Protein AF-A0A6B3CRJ9-F1 (afdb_monomer_lite)

Structure (mmCIF, N/CA/C/O backbone):
data_AF-A0A6B3CRJ9-F1
#
_entry.id   AF-A0A6B3CRJ9-F1
#
loop_
_atom_site.group_PDB
_atom_site.id
_atom_site.type_symbol
_atom_site.label_atom_id
_atom_site.label_alt_id
_atom_site.label_comp_id
_atom_site.label_asym_id
_atom_site.label_entity_id
_atom_site.label_seq_id
_atom_site.pdbx_PDB_ins_code
_atom_site.Cartn_x
_atom_site.Cartn_y
_atom_site.Cartn_z
_atom_site.occupancy
_atom_site.B_iso_or_equiv
_atom_site.auth_seq_id
_atom_site.auth_comp_id
_atom_site.auth_asym_id
_atom_site.auth_atom_id
_atom_site.pdbx_PDB_model_num
ATOM 1 N N . GLY A 1 1 ? -28.520 -17.317 3.752 1.00 29.77 1 GLY A N 1
ATOM 2 C CA . GLY A 1 1 ? -27.641 -18.299 4.409 1.00 29.77 1 GLY A CA 1
ATOM 3 C C . GLY A 1 1 ? -26.343 -17.599 4.709 1.00 29.77 1 GLY A C 1
ATOM 4 O O . GLY A 1 1 ? -25.777 -17.028 3.789 1.00 29.77 1 GLY A O 1
ATOM 5 N N . ALA A 1 2 ? -25.969 -17.524 5.982 1.00 36.78 2 ALA A N 1
ATOM 6 C CA . ALA A 1 2 ? -24.788 -16.802 6.435 1.00 36.78 2 ALA A CA 1
ATOM 7 C C . ALA A 1 2 ? -23.525 -17.544 5.979 1.00 36.78 2 ALA A C 1
ATOM 9 O O . ALA A 1 2 ? -23.321 -18.695 6.355 1.00 36.78 2 ALA A O 1
ATOM 10 N N . GLY A 1 3 ? -22.727 -16.898 5.128 1.00 34.56 3 GLY A N 1
ATOM 11 C CA . GLY A 1 3 ? -21.377 -17.339 4.804 1.00 34.56 3 GLY A CA 1
ATOM 12 C C . GLY A 1 3 ? -20.456 -16.947 5.950 1.00 34.56 3 GLY A C 1
ATOM 13 O O . GLY A 1 3 ? -20.316 -15.767 6.265 1.00 34.56 3 GLY A O 1
ATOM 14 N N . GLU A 1 4 ? -19.900 -17.956 6.597 1.00 37.72 4 GLU A N 1
ATOM 15 C CA . GLU A 1 4 ? -18.949 -17.881 7.696 1.00 37.72 4 GLU A CA 1
ATOM 16 C C . GLU A 1 4 ? -17.689 -17.134 7.227 1.00 37.72 4 GLU A C 1
ATOM 18 O O . GLU A 1 4 ? -16.918 -17.629 6.406 1.00 37.72 4 GLU A O 1
ATOM 23 N N . ALA A 1 5 ? -17.515 -15.891 7.683 1.00 42.66 5 ALA A N 1
ATOM 24 C CA . ALA A 1 5 ? -16.294 -15.135 7.444 1.00 42.66 5 ALA A CA 1
ATOM 25 C C . ALA A 1 5 ? -15.204 -15.705 8.359 1.00 42.66 5 ALA A C 1
ATOM 27 O O . ALA A 1 5 ? -15.246 -15.518 9.573 1.00 42.66 5 ALA A O 1
ATOM 28 N N . THR A 1 6 ? -14.260 -16.431 7.766 1.00 39.19 6 THR A N 1
ATOM 29 C CA . THR A 1 6 ? -13.134 -17.096 8.424 1.00 39.19 6 THR A CA 1
ATOM 30 C C . THR A 1 6 ? -12.428 -16.163 9.421 1.00 39.19 6 THR A C 1
ATOM 32 O O . THR A 1 6 ? -11.889 -15.127 9.036 1.00 39.19 6 THR A O 1
ATOM 35 N N . GLU A 1 7 ? -12.395 -16.537 10.706 1.00 49.50 7 GLU A N 1
ATOM 36 C CA . GLU A 1 7 ? -11.794 -15.762 11.814 1.00 49.50 7 GLU A CA 1
ATOM 37 C C . GLU A 1 7 ? -10.269 -15.544 11.709 1.00 49.50 7 GLU A C 1
ATOM 39 O O . GLU A 1 7 ? -9.696 -14.785 12.490 1.00 49.50 7 GLU A O 1
ATOM 44 N N . ALA A 1 8 ? -9.603 -16.150 10.724 1.00 49.47 8 ALA A N 1
ATOM 45 C CA . ALA A 1 8 ? -8.146 -16.238 10.599 1.00 49.47 8 ALA A CA 1
ATOM 46 C C . ALA A 1 8 ? -7.390 -14.902 10.381 1.00 49.47 8 ALA A C 1
ATOM 48 O O . ALA A 1 8 ? -6.169 -14.916 10.261 1.00 49.47 8 ALA A O 1
ATOM 49 N N . GLY A 1 9 ? -8.075 -13.752 10.341 1.00 53.22 9 GLY A N 1
ATOM 50 C CA . GLY A 1 9 ? -7.469 -12.439 10.069 1.00 53.22 9 GLY A CA 1
ATOM 51 C C . GLY A 1 9 ? -7.681 -11.353 11.131 1.00 53.22 9 GLY A C 1
ATOM 52 O O . GLY A 1 9 ? -7.169 -10.244 10.966 1.00 53.22 9 GLY A O 1
ATOM 53 N N . LYS A 1 10 ? -8.431 -11.611 12.213 1.00 54.28 10 LYS A N 1
ATOM 54 C CA . LYS A 1 10 ? -8.658 -10.597 13.259 1.00 54.28 10 LYS A CA 1
ATOM 55 C C . LYS A 1 10 ? -7.515 -10.604 14.270 1.00 54.28 10 LYS A C 1
ATOM 57 O O . LYS A 1 10 ? -7.436 -11.482 15.122 1.00 54.28 10 LYS A O 1
ATOM 62 N N . SER A 1 11 ? -6.646 -9.596 14.200 1.00 67.69 11 SER A N 1
ATOM 63 C CA . SER A 1 11 ? -5.667 -9.353 15.261 1.00 67.69 11 SER A CA 1
ATOM 64 C C . SER A 1 11 ? -6.333 -8.663 16.461 1.00 67.69 11 SER A C 1
ATOM 66 O O . SER A 1 11 ? -7.340 -7.961 16.322 1.00 67.69 11 SER A O 1
ATOM 68 N N . ILE A 1 12 ? -5.793 -8.878 17.663 1.00 78.31 12 ILE A N 1
ATOM 69 C CA . ILE A 1 12 ? -6.296 -8.220 18.874 1.00 78.31 12 ILE A CA 1
ATOM 70 C C . ILE A 1 12 ? -6.104 -6.705 18.719 1.00 78.31 12 ILE A C 1
ATOM 72 O O . ILE A 1 12 ? -5.002 -6.217 18.483 1.00 78.31 12 ILE A O 1
ATOM 76 N N . GLY A 1 13 ? -7.195 -5.956 18.868 1.00 90.56 13 GLY A N 1
ATOM 77 C CA . GLY A 1 13 ? -7.200 -4.494 18.846 1.00 90.56 13 GLY A CA 1
ATOM 78 C C . GLY A 1 13 ? -7.417 -3.869 17.468 1.00 90.56 13 GLY A C 1
ATOM 79 O O . GLY A 1 13 ? -8.068 -2.834 17.399 1.00 90.56 13 GLY A O 1
ATOM 80 N N . TRP A 1 14 ? -6.961 -4.468 16.366 1.00 95.56 14 TRP A N 1
ATOM 81 C CA . TRP A 1 14 ? -7.240 -3.953 15.016 1.00 95.56 14 TRP A CA 1
ATOM 82 C C . TRP A 1 14 ? -7.060 -5.011 13.925 1.00 95.56 14 TRP A C 1
ATOM 84 O O . TRP A 1 14 ? -6.46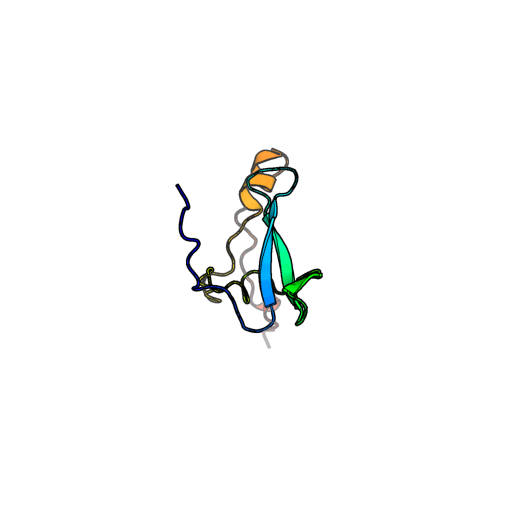6 -6.055 14.156 1.00 95.56 14 TRP A O 1
ATOM 94 N N . HIS A 1 15 ? -7.521 -4.747 12.708 1.00 96.12 15 HIS A N 1
ATOM 95 C CA . HIS A 1 15 ? -7.165 -5.563 11.543 1.00 96.12 15 HIS A CA 1
ATOM 96 C C . HIS A 1 15 ? -7.033 -4.718 10.272 1.00 96.12 15 HIS A C 1
ATOM 98 O O . HIS A 1 15 ? -7.521 -3.581 10.209 1.00 96.12 15 HIS A O 1
ATOM 104 N N . LYS A 1 16 ? -6.327 -5.264 9.274 1.00 97.06 16 LYS A N 1
ATOM 105 C CA . LYS A 1 16 ? -6.314 -4.711 7.919 1.00 97.06 16 LYS A CA 1
ATOM 106 C C . LYS A 1 16 ? -7.713 -4.866 7.333 1.00 97.06 16 LYS A C 1
ATOM 108 O O . LYS A 1 16 ? -8.247 -5.969 7.287 1.00 97.06 16 LYS A O 1
ATOM 113 N N . ALA A 1 17 ? -8.282 -3.769 6.864 1.00 96.56 17 ALA A N 1
ATOM 114 C CA . ALA A 1 17 ? -9.544 -3.754 6.148 1.00 96.56 17 ALA A CA 1
ATOM 115 C C . ALA A 1 17 ? -9.384 -2.982 4.836 1.00 96.56 17 ALA A C 1
ATOM 117 O O . ALA A 1 17 ? -8.362 -2.340 4.580 1.00 96.56 17 ALA A O 1
ATOM 118 N N . TYR A 1 18 ? -10.394 -3.079 3.978 1.00 97.06 18 TYR A N 1
ATOM 119 C CA . TYR A 1 18 ? -10.387 -2.442 2.671 1.00 97.06 18 TYR A CA 1
ATOM 120 C C . TYR A 1 18 ? -11.744 -1.822 2.385 1.00 97.06 18 TYR A C 1
ATOM 122 O O . TYR A 1 18 ? -12.776 -2.429 2.659 1.00 97.06 18 TYR A O 1
ATOM 130 N N . ILE A 1 19 ? -11.722 -0.624 1.815 1.00 97.19 19 ILE A N 1
ATOM 131 C CA . ILE A 1 19 ? -12.905 0.057 1.297 1.00 97.19 19 ILE A CA 1
ATOM 132 C C . ILE A 1 19 ? -12.893 -0.115 -0.219 1.00 97.19 19 ILE A C 1
ATOM 134 O O . ILE A 1 19 ? -11.873 0.146 -0.863 1.00 97.19 19 ILE A O 1
ATOM 138 N N . GLU A 1 20 ? -14.004 -0.568 -0.790 1.00 97.25 20 GLU A N 1
ATOM 139 C CA . GLU A 1 20 ? -14.173 -0.578 -2.242 1.00 97.25 20 GLU A CA 1
ATOM 140 C C . GLU A 1 20 ? -14.266 0.866 -2.749 1.00 97.25 20 GLU A C 1
ATOM 142 O O . GLU A 1 20 ? -15.022 1.682 -2.219 1.00 97.25 20 GLU A O 1
ATOM 147 N N . GLY A 1 21 ? -13.433 1.204 -3.731 1.00 95.25 21 GLY A N 1
ATOM 148 C CA . GLY A 1 21 ? -13.423 2.521 -4.350 1.00 95.25 21 GLY A CA 1
ATOM 149 C C . GLY A 1 21 ? -14.488 2.659 -5.437 1.00 95.25 21 GLY A C 1
ATOM 150 O O . GLY A 1 21 ? -15.487 1.953 -5.473 1.00 95.25 21 GLY A O 1
ATOM 151 N N . SER A 1 22 ? -14.255 3.561 -6.387 1.00 95.88 22 SER A N 1
ATOM 152 C CA . SER A 1 22 ? -15.156 3.775 -7.530 1.00 95.88 22 SER A CA 1
ATOM 153 C C . SER A 1 22 ? -15.191 2.619 -8.540 1.00 95.88 22 SER A C 1
ATOM 155 O O . SER A 1 22 ? -15.911 2.699 -9.535 1.00 95.88 22 SER A O 1
ATOM 157 N N . ARG A 1 23 ? -14.391 1.570 -8.327 1.00 93.38 23 ARG A N 1
ATOM 158 C CA . ARG A 1 23 ? -14.286 0.399 -9.195 1.00 93.38 23 ARG A CA 1
ATOM 159 C C . ARG A 1 23 ? -14.166 -0.871 -8.344 1.00 93.38 23 ARG A C 1
ATOM 161 O O . ARG A 1 23 ? -13.498 -0.809 -7.311 1.00 93.38 23 ARG A O 1
ATOM 168 N N . PRO A 1 24 ? -14.680 -2.025 -8.811 1.00 92.50 24 PRO A N 1
ATOM 169 C CA . PRO A 1 24 ? -14.622 -3.277 -8.049 1.00 92.50 24 PRO A CA 1
ATOM 170 C C . PRO A 1 24 ? -13.198 -3.783 -7.770 1.00 92.50 24 PRO A C 1
ATOM 172 O O . PRO A 1 24 ? -12.950 -4.469 -6.783 1.00 92.50 24 PRO A O 1
ATOM 175 N N . ASP A 1 25 ? -12.243 -3.454 -8.643 1.00 93.62 25 ASP A N 1
ATOM 176 C CA . ASP A 1 25 ? -10.832 -3.827 -8.512 1.00 93.62 25 ASP A CA 1
ATOM 177 C C . ASP A 1 25 ? -10.030 -2.871 -7.609 1.00 93.62 25 ASP A C 1
ATOM 179 O O . ASP A 1 25 ? -8.899 -3.175 -7.225 1.00 93.62 25 ASP A O 1
ATOM 183 N N . LEU A 1 26 ? -10.604 -1.725 -7.226 1.00 95.94 26 LEU A N 1
ATOM 184 C CA . LEU A 1 26 ? -9.963 -0.720 -6.383 1.00 95.94 26 LEU A CA 1
ATOM 185 C C . LEU A 1 26 ? -10.282 -0.975 -4.906 1.00 95.94 26 LEU A C 1
ATOM 187 O O . LEU A 1 26 ? -11.299 -0.529 -4.384 1.00 95.94 26 LEU A O 1
ATOM 191 N N . ARG A 1 27 ? -9.366 -1.647 -4.207 1.00 96.50 27 ARG A N 1
ATOM 192 C CA . ARG A 1 27 ? -9.451 -1.879 -2.758 1.00 96.50 27 ARG A CA 1
ATOM 193 C C . ARG A 1 27 ? -8.527 -0.929 -1.994 1.00 96.50 27 ARG A C 1
ATOM 195 O O . ARG A 1 27 ? -7.315 -1.132 -1.963 1.00 96.50 27 ARG A O 1
ATOM 202 N N . VAL A 1 28 ? -9.092 0.096 -1.355 1.00 97.69 28 VAL A N 1
ATOM 203 C CA . VAL A 1 28 ? -8.344 1.116 -0.597 1.00 97.69 28 VAL A CA 1
ATOM 204 C C . VAL A 1 28 ? -8.035 0.600 0.814 1.00 97.69 28 VAL A C 1
ATOM 206 O O . VAL A 1 28 ? -8.977 0.312 1.555 1.00 97.69 28 VAL A O 1
ATOM 209 N N . PRO A 1 29 ? -6.754 0.469 1.212 1.00 97.75 29 PRO A N 1
ATOM 210 C CA . PRO A 1 29 ? -6.389 -0.099 2.504 1.00 97.75 29 PRO A CA 1
ATOM 211 C C . PRO A 1 29 ? -6.686 0.865 3.655 1.00 97.75 29 PRO A C 1
ATOM 213 O O . PRO A 1 29 ? -6.382 2.057 3.592 1.00 97.75 29 PRO A O 1
ATOM 216 N N . VAL A 1 30 ? -7.227 0.315 4.737 1.00 98.25 30 VAL A N 1
ATOM 217 C CA . VAL A 1 30 ? -7.446 1.004 6.008 1.00 98.25 30 VAL A CA 1
ATOM 218 C C . VAL A 1 30 ? -7.140 0.069 7.173 1.00 98.25 30 VAL A C 1
ATOM 220 O O . VAL A 1 30 ? -7.126 -1.155 7.039 1.00 98.25 30 VAL A O 1
ATOM 223 N N . ARG A 1 31 ? -6.929 0.650 8.350 1.00 97.62 31 ARG A N 1
ATOM 224 C CA . ARG A 1 31 ? -6.841 -0.086 9.609 1.00 97.62 31 ARG A CA 1
ATOM 225 C C . ARG A 1 31 ? -8.143 0.094 10.374 1.00 97.62 31 ARG A C 1
ATOM 227 O O . ARG A 1 31 ? -8.475 1.216 1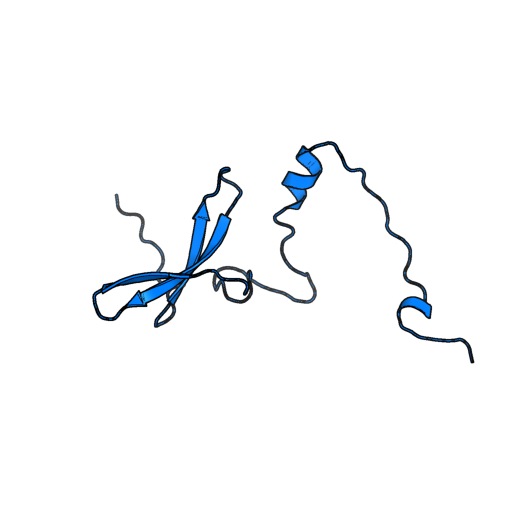0.748 1.00 97.62 31 ARG A O 1
ATOM 234 N N . GLN A 1 32 ? -8.859 -0.994 10.641 1.00 97.75 32 GLN A N 1
ATOM 235 C CA . GLN A 1 32 ? -10.052 -0.959 11.485 1.00 97.75 32 GLN A CA 1
ATOM 236 C C . GLN A 1 32 ? -9.667 -1.311 12.923 1.00 97.75 32 GLN A C 1
ATOM 238 O O . GLN A 1 32 ? -9.298 -2.448 13.206 1.00 97.75 32 GLN A O 1
ATOM 243 N N . VAL A 1 33 ? -9.724 -0.328 13.822 1.00 97.25 33 VAL A N 1
ATOM 244 C CA . VAL A 1 33 ? -9.379 -0.466 15.245 1.00 97.25 33 VAL A CA 1
ATOM 245 C C . VAL A 1 33 ? -10.633 -0.766 16.056 1.00 97.25 33 VAL A C 1
ATOM 247 O O . VAL A 1 33 ? -11.619 -0.040 15.957 1.00 97.25 33 VAL A O 1
ATOM 250 N N . HIS A 1 34 ? -10.591 -1.817 16.866 1.00 96.06 34 HIS A N 1
ATOM 251 C CA . HIS A 1 34 ? -11.667 -2.255 17.747 1.00 96.06 34 HIS A CA 1
ATOM 252 C C . HIS A 1 34 ? -11.586 -1.527 19.093 1.00 96.06 34 HIS A C 1
ATOM 254 O O . HIS A 1 34 ? -10.560 -1.573 19.770 1.00 96.06 34 HIS A O 1
ATOM 260 N N . LEU A 1 35 ? -12.669 -0.857 19.484 1.00 95.44 35 LEU A N 1
ATOM 261 C CA . LEU A 1 35 ? -12.783 -0.165 20.765 1.00 95.44 35 LEU A CA 1
ATOM 262 C C . LEU A 1 35 ? -13.419 -1.080 21.822 1.00 95.44 35 LEU A C 1
ATOM 264 O O . LEU A 1 35 ? -14.206 -1.973 21.510 1.00 95.44 35 LEU A O 1
ATOM 268 N N . THR A 1 36 ? -13.133 -0.821 23.099 1.00 95.06 36 THR A N 1
ATOM 269 C CA . THR A 1 36 ? -13.660 -1.609 24.231 1.00 95.06 36 THR A CA 1
ATOM 270 C C . THR A 1 36 ? -15.174 -1.495 24.414 1.00 95.06 36 THR A C 1
ATOM 272 O O . THR A 1 36 ? -15.777 -2.337 25.069 1.00 95.06 36 THR A O 1
ATOM 275 N N . ASN A 1 37 ? -15.804 -0.483 23.815 1.00 95.38 37 ASN A N 1
ATOM 276 C CA . ASN A 1 37 ? -17.253 -0.288 23.819 1.00 95.38 37 ASN A CA 1
ATOM 277 C C . ASN A 1 37 ? -17.970 -1.010 22.656 1.00 95.38 37 ASN A C 1
ATOM 279 O O . ASN A 1 37 ? -19.14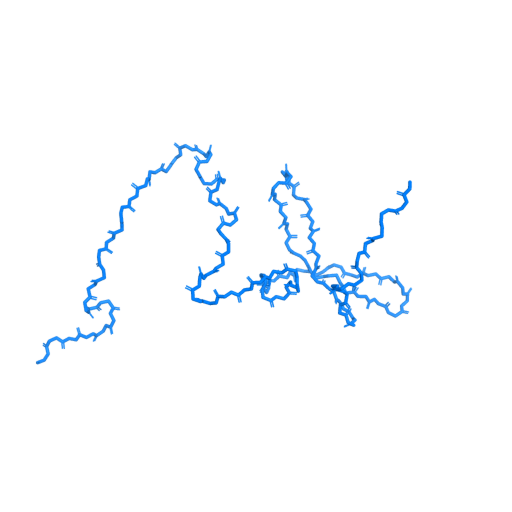2 -0.741 22.400 1.00 95.38 37 ASN A O 1
ATOM 283 N N . GLY A 1 38 ? -17.268 -1.881 21.923 1.00 93.25 38 GLY A N 1
ATOM 284 C CA . GLY A 1 38 ? -17.814 -2.641 20.796 1.00 93.25 38 GLY A CA 1
ATOM 285 C C . GLY A 1 38 ? -17.895 -1.867 19.476 1.00 93.25 38 GLY A C 1
ATOM 286 O O . GLY A 1 38 ? -18.279 -2.442 18.460 1.00 93.25 38 GLY A O 1
ATOM 287 N N . GLN A 1 39 ? -17.521 -0.585 19.454 1.00 96.00 39 GLN A N 1
ATOM 288 C CA . GLN A 1 39 ? -17.428 0.201 18.224 1.00 96.00 39 GLN A CA 1
ATOM 289 C C . GLN A 1 39 ? -16.063 0.014 17.543 1.00 96.00 39 GLN A C 1
ATOM 291 O O . GLN A 1 39 ? -15.148 -0.610 18.085 1.00 96.00 39 GLN A O 1
ATOM 296 N N . SER A 1 40 ? -15.901 0.585 16.348 1.00 96.12 40 SER A N 1
ATOM 297 C CA . SER A 1 40 ? -14.612 0.620 15.655 1.00 96.12 40 SER A CA 1
ATOM 298 C C . SER A 1 40 ? -14.321 1.978 15.037 1.00 96.12 40 SER A C 1
ATOM 300 O O . SER A 1 40 ? -15.244 2.651 14.581 1.00 96.12 40 SER A O 1
ATOM 302 N N . VAL A 1 41 ? -13.039 2.332 14.951 1.00 97.81 41 VAL A N 1
ATOM 303 C CA . VAL A 1 41 ? -12.553 3.516 14.228 1.00 97.81 41 VAL A CA 1
ATOM 304 C C . VAL A 1 41 ? -11.730 3.067 13.028 1.00 97.81 41 VAL A C 1
ATOM 306 O O . VAL A 1 41 ? -10.859 2.206 13.151 1.00 97.81 41 VAL A O 1
ATOM 309 N N . THR A 1 42 ? -11.996 3.668 11.872 1.00 97.94 42 THR A N 1
ATOM 310 C CA . THR A 1 42 ? -11.220 3.448 10.651 1.00 97.94 42 THR A CA 1
ATOM 311 C C . THR A 1 42 ? -10.103 4.480 10.567 1.00 97.94 42 THR A C 1
ATOM 313 O O . THR A 1 42 ? -10.361 5.681 10.600 1.00 97.94 42 THR A O 1
ATOM 316 N N . LEU A 1 43 ? -8.865 4.010 10.444 1.00 98.00 43 LEU A N 1
ATOM 317 C CA . LEU A 1 43 ? -7.672 4.836 10.295 1.00 98.00 43 LEU A CA 1
ATOM 318 C C . LEU A 1 43 ? -7.040 4.627 8.919 1.00 98.00 43 LEU A C 1
ATOM 320 O O . LEU A 1 43 ? -7.118 3.545 8.334 1.00 98.00 43 LEU A O 1
ATOM 324 N N . TYR A 1 44 ? -6.364 5.664 8.432 1.00 97.75 44 TYR A N 1
ATOM 325 C CA . TYR A 1 44 ? -5.492 5.562 7.267 1.00 97.75 44 TYR A CA 1
ATOM 326 C C . TYR A 1 44 ? -4.349 4.570 7.534 1.00 97.75 44 TYR A C 1
ATOM 328 O O . TYR A 1 44 ? -3.785 4.559 8.630 1.00 97.75 44 TYR A O 1
ATOM 336 N N . ASP A 1 45 ? -4.007 3.737 6.547 1.00 97.88 45 ASP A N 1
ATOM 337 C CA . ASP A 1 45 ? -3.003 2.683 6.707 1.00 97.88 45 ASP A CA 1
ATOM 338 C C . ASP A 1 45 ? -2.049 2.594 5.506 1.00 97.88 45 ASP A C 1
ATOM 340 O O . ASP A 1 45 ? -2.384 2.068 4.445 1.00 97.88 45 ASP A O 1
ATOM 344 N N . THR A 1 46 ? -0.822 3.077 5.703 1.00 97.69 46 THR A N 1
ATOM 345 C CA . THR A 1 46 ? 0.259 3.062 4.705 1.00 97.69 46 THR A CA 1
ATOM 346 C C . THR A 1 46 ? 1.123 1.807 4.739 1.00 97.69 46 THR A C 1
ATOM 348 O O . THR A 1 46 ? 2.058 1.699 3.952 1.00 97.69 46 THR A O 1
ATOM 351 N N . SER A 1 47 ? 0.848 0.845 5.624 1.00 97.12 47 SER A N 1
ATOM 352 C CA . SER A 1 47 ? 1.720 -0.329 5.795 1.00 97.12 47 SER A CA 1
ATOM 353 C C . SER A 1 47 ? 1.694 -1.313 4.616 1.00 97.12 47 SER A C 1
ATOM 355 O O . SER A 1 47 ? 2.543 -2.198 4.532 1.00 97.12 47 SER A O 1
ATOM 357 N N . GLY A 1 48 ? 0.740 -1.162 3.691 1.00 96.06 48 GLY A N 1
ATOM 358 C CA . GLY A 1 48 ? 0.631 -2.014 2.508 1.00 96.06 48 GLY A CA 1
ATOM 359 C C . GLY A 1 48 ? 0.305 -3.477 2.846 1.00 96.06 48 GLY A C 1
ATOM 360 O O . GLY A 1 48 ? -0.245 -3.748 3.918 1.00 96.06 48 GLY A O 1
ATOM 361 N N . PRO A 1 49 ? 0.618 -4.424 1.943 1.00 96.12 49 PRO A N 1
ATOM 362 C CA . PRO A 1 49 ? 0.296 -5.841 2.124 1.00 96.12 49 PRO A CA 1
ATOM 363 C C . PRO A 1 49 ? 1.032 -6.522 3.284 1.00 96.12 49 PRO A C 1
ATOM 365 O O . PRO A 1 49 ? 0.578 -7.548 3.760 1.00 96.12 49 PRO A O 1
ATOM 368 N N . TYR A 1 50 ? 2.122 -5.936 3.790 1.00 96.00 50 TYR A N 1
ATOM 369 C CA . TYR A 1 50 ? 2.935 -6.518 4.868 1.00 96.00 50 TYR A CA 1
ATOM 370 C C . TYR A 1 50 ? 2.204 -6.703 6.202 1.00 96.00 50 TYR A C 1
ATOM 372 O O . TYR A 1 50 ? 2.704 -7.389 7.088 1.00 96.00 50 TYR A O 1
ATOM 380 N N . THR A 1 51 ? 1.047 -6.066 6.381 1.00 94.75 51 THR A N 1
ATOM 381 C CA . THR A 1 51 ? 0.195 -6.264 7.561 1.00 94.75 51 THR A CA 1
ATOM 382 C C . THR A 1 51 ? -1.151 -6.902 7.223 1.00 94.75 51 THR A C 1
ATOM 384 O O . THR A 1 51 ? -2.030 -6.958 8.083 1.00 94.75 51 THR A O 1
ATOM 387 N N . ASP A 1 52 ? -1.333 -7.360 5.981 1.00 95.12 52 ASP A N 1
ATOM 388 C CA . ASP A 1 52 ? -2.473 -8.183 5.596 1.00 95.12 52 ASP A CA 1
ATOM 389 C C . ASP A 1 52 ? -2.100 -9.667 5.770 1.00 95.12 52 ASP A C 1
ATOM 391 O O . ASP A 1 52 ? -1.296 -10.180 4.992 1.00 95.12 52 ASP A O 1
ATOM 395 N N . PRO A 1 53 ? -2.665 -10.383 6.761 1.00 92.81 53 PRO A N 1
ATOM 396 C CA . PRO A 1 53 ? -2.352 -11.795 6.985 1.00 92.81 53 PRO A CA 1
ATOM 397 C C . PRO A 1 53 ? -2.830 -12.709 5.846 1.00 92.81 53 PRO A C 1
ATOM 399 O O . PRO A 1 53 ? -2.459 -13.879 5.813 1.00 92.81 53 PRO A O 1
ATOM 402 N N . LEU A 1 54 ? -3.660 -12.204 4.927 1.00 93.06 54 LEU A N 1
ATOM 403 C CA . LEU A 1 54 ? -4.137 -12.945 3.761 1.00 93.06 54 LEU A CA 1
ATOM 404 C C . LEU A 1 54 ? -3.208 -12.807 2.546 1.00 93.06 54 LEU A C 1
ATOM 406 O O . LEU A 1 54 ? -3.458 -13.448 1.524 1.00 93.06 54 LEU A O 1
ATOM 410 N N . VAL A 1 55 ? -2.161 -11.979 2.627 1.00 94.44 55 VAL A N 1
ATOM 411 C CA . VAL A 1 55 ? -1.200 -11.787 1.539 1.00 94.44 55 VAL A CA 1
ATOM 412 C C . VAL A 1 55 ? 0.129 -12.446 1.886 1.00 94.44 55 VAL A C 1
ATOM 414 O O . VAL A 1 55 ? 0.810 -12.051 2.827 1.00 94.44 55 VAL A O 1
ATOM 417 N N . ASP A 1 56 ? 0.531 -13.418 1.068 1.00 94.50 56 ASP A N 1
ATOM 418 C CA . ASP A 1 56 ? 1.868 -14.006 1.129 1.00 94.50 56 ASP A CA 1
ATOM 419 C C . ASP A 1 56 ? 2.889 -13.067 0.469 1.00 94.50 56 ASP A C 1
ATOM 421 O O . ASP A 1 56 ? 2.919 -12.901 -0.755 1.00 94.50 56 ASP A O 1
ATOM 425 N N . THR A 1 57 ? 3.694 -12.394 1.292 1.00 95.25 57 THR A N 1
ATOM 426 C CA . THR A 1 57 ? 4.719 -11.454 0.827 1.00 95.25 57 THR 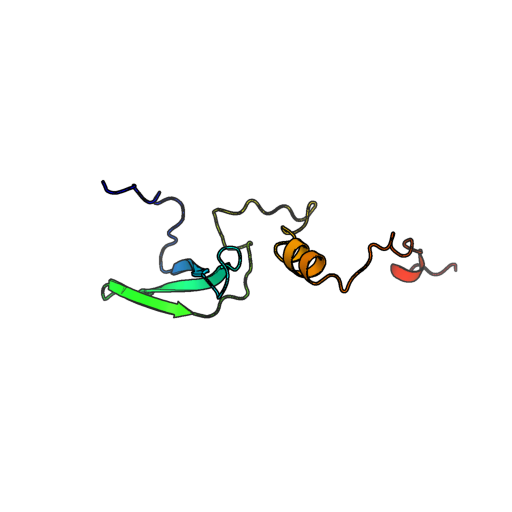A CA 1
ATOM 427 C C . THR A 1 57 ? 6.086 -12.123 0.741 1.00 95.25 57 THR A C 1
ATOM 429 O O . THR A 1 57 ? 6.623 -12.569 1.753 1.00 95.25 57 THR A O 1
ATOM 432 N N . ASP A 1 58 ? 6.708 -12.079 -0.438 1.00 96.12 58 ASP A N 1
ATOM 433 C CA . ASP A 1 58 ? 8.094 -12.505 -0.655 1.00 96.12 58 ASP A CA 1
ATOM 434 C C . ASP A 1 58 ? 8.905 -11.354 -1.258 1.00 96.12 58 ASP A C 1
ATOM 436 O O . ASP A 1 58 ? 8.686 -10.930 -2.395 1.00 96.12 58 ASP A O 1
ATOM 440 N N . VAL A 1 59 ? 9.887 -10.866 -0.499 1.00 96.31 59 VAL A N 1
ATOM 441 C CA . VAL A 1 59 ? 10.759 -9.756 -0.911 1.00 96.31 59 VAL A CA 1
ATOM 442 C C . VAL A 1 59 ? 11.548 -10.048 -2.188 1.00 96.31 59 VAL A C 1
ATOM 444 O O . VAL A 1 59 ? 11.907 -9.112 -2.896 1.00 96.31 59 VAL A O 1
ATOM 447 N N . ARG A 1 60 ? 11.799 -11.322 -2.514 1.00 97.62 60 ARG A N 1
ATOM 448 C CA . ARG A 1 60 ? 12.502 -11.715 -3.746 1.00 97.62 60 ARG A CA 1
ATOM 449 C C . ARG A 1 60 ? 11.598 -11.655 -4.974 1.00 97.62 60 ARG A C 1
ATOM 451 O O . ARG A 1 60 ? 12.100 -11.525 -6.084 1.00 97.62 60 ARG A O 1
ATOM 458 N N . ARG A 1 61 ? 10.280 -11.761 -4.778 1.00 96.75 61 ARG A N 1
ATOM 459 C CA . ARG A 1 61 ? 9.261 -11.673 -5.836 1.00 96.75 61 ARG A CA 1
ATOM 460 C C . ARG A 1 61 ? 8.706 -10.259 -5.996 1.00 96.75 61 ARG A C 1
ATOM 462 O O . ARG A 1 61 ? 8.184 -9.935 -7.057 1.00 96.75 61 ARG A O 1
ATOM 469 N N . GLY A 1 62 ? 8.824 -9.430 -4.960 1.00 96.12 62 GLY A N 1
ATOM 470 C CA . GLY A 1 62 ? 8.203 -8.112 -4.911 1.00 96.12 62 GLY A CA 1
ATOM 471 C C . GLY A 1 62 ? 6.707 -8.179 -4.583 1.00 96.12 62 GLY A C 1
ATOM 472 O O . GLY A 1 62 ? 6.145 -9.242 -4.321 1.00 96.12 62 GLY A O 1
ATOM 473 N N . LEU A 1 63 ? 6.057 -7.013 -4.561 1.00 96.75 63 LEU A N 1
ATOM 474 C CA . LEU A 1 63 ? 4.617 -6.902 -4.310 1.00 96.75 63 LEU A CA 1
ATOM 475 C C . LEU A 1 63 ? 3.810 -7.108 -5.598 1.00 96.75 63 LEU A C 1
ATOM 477 O O . LEU A 1 63 ? 4.280 -6.797 -6.690 1.00 96.75 63 LEU A O 1
ATOM 481 N N . ALA A 1 64 ? 2.561 -7.560 -5.457 1.00 95.56 64 ALA A N 1
ATOM 482 C CA . ALA A 1 64 ? 1.639 -7.670 -6.583 1.00 95.56 64 ALA A CA 1
ATOM 483 C C . ALA A 1 64 ? 1.428 -6.297 -7.267 1.00 95.56 64 ALA A C 1
ATOM 485 O O . ALA A 1 64 ? 1.133 -5.312 -6.576 1.00 95.56 64 ALA A O 1
ATOM 486 N N . PRO A 1 65 ? 1.523 -6.204 -8.606 1.00 96.06 65 PRO A N 1
ATOM 487 C CA . PRO A 1 65 ? 1.409 -4.944 -9.335 1.00 96.06 65 PRO A CA 1
ATOM 488 C C . PRO A 1 65 ? -0.063 -4.541 -9.542 1.00 96.06 65 PRO A C 1
ATOM 490 O O . PRO A 1 65 ? -0.552 -4.439 -10.660 1.00 96.06 65 PRO A O 1
ATOM 493 N N . LEU A 1 66 ? -0.792 -4.268 -8.453 1.00 94.88 66 LEU A N 1
ATOM 494 C CA . LEU A 1 66 ? -2.254 -4.044 -8.449 1.00 94.88 66 LEU A CA 1
ATOM 495 C C . LEU A 1 66 ? -2.762 -2.989 -9.453 1.00 94.88 66 LEU A C 1
ATOM 497 O O . LEU A 1 66 ? -3.927 -3.008 -9.836 1.00 94.88 66 LEU A O 1
ATOM 501 N N . ARG A 1 67 ? -1.901 -2.047 -9.855 1.00 96.00 67 ARG A N 1
ATOM 502 C CA . ARG A 1 67 ? -2.239 -0.927 -10.745 1.00 96.00 67 ARG A CA 1
ATOM 50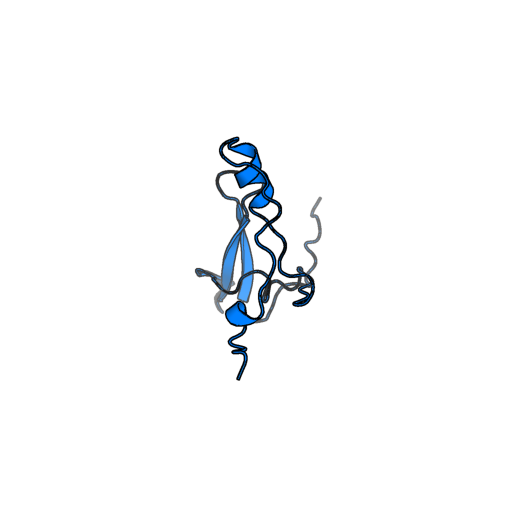3 C C . ARG A 1 67 ? -1.906 -1.178 -12.215 1.00 96.00 67 ARG A C 1
ATOM 505 O O . ARG A 1 67 ? -2.238 -0.328 -13.035 1.00 96.00 67 ARG A O 1
ATOM 512 N N . GLU A 1 68 ? -1.248 -2.286 -12.549 1.00 96.81 68 GLU A N 1
ATOM 513 C CA . GLU A 1 68 ? -0.774 -2.589 -13.907 1.00 96.81 68 GLU A CA 1
ATOM 514 C C . GLU A 1 68 ? -1.912 -2.525 -14.931 1.00 96.81 68 GLU A C 1
ATOM 516 O O . GLU A 1 68 ? -1.867 -1.717 -15.858 1.00 96.81 68 GLU A O 1
ATOM 521 N N . ASN A 1 69 ? -3.006 -3.249 -14.682 1.00 95.44 69 ASN A N 1
ATOM 522 C CA . ASN A 1 69 ? -4.179 -3.240 -15.559 1.00 95.44 69 ASN A CA 1
ATOM 523 C C . ASN A 1 69 ? -4.801 -1.843 -15.713 1.00 95.44 69 ASN A C 1
ATOM 525 O O . ASN A 1 69 ? -5.321 -1.515 -16.776 1.00 95.44 69 ASN A O 1
ATOM 529 N N . TRP A 1 70 ? -4.745 -0.995 -14.680 1.00 95.31 70 TRP A N 1
ATOM 530 C CA . TRP A 1 70 ? -5.265 0.377 -14.759 1.00 95.31 70 TRP A CA 1
ATOM 531 C C . TRP A 1 70 ? -4.385 1.272 -15.618 1.00 95.31 70 TRP A C 1
ATOM 533 O O . TRP A 1 70 ? -4.886 2.217 -16.217 1.00 95.31 70 TRP A O 1
ATOM 543 N N . ILE A 1 71 ? -3.076 1.019 -15.623 1.00 97.06 71 ILE A N 1
ATOM 544 C CA . ILE A 1 71 ? -2.113 1.742 -16.450 1.00 97.06 71 ILE A CA 1
ATOM 545 C C . ILE A 1 71 ? -2.312 1.344 -17.910 1.00 97.06 71 ILE A C 1
ATOM 547 O O . ILE A 1 71 ? -2.592 2.217 -18.724 1.00 97.06 71 ILE A O 1
ATOM 551 N N . ILE A 1 72 ? -2.308 0.042 -18.204 1.00 96.81 72 ILE A N 1
ATOM 552 C CA . ILE A 1 72 ? -2.509 -0.491 -19.559 1.00 96.81 72 ILE A CA 1
ATOM 553 C C . ILE A 1 72 ? -3.846 -0.017 -20.147 1.00 96.81 72 ILE A C 1
ATOM 555 O O . ILE A 1 72 ? -3.902 0.445 -21.285 1.00 96.81 72 ILE A O 1
ATOM 559 N N . ALA A 1 73 ? -4.929 -0.064 -19.364 1.00 96.25 73 ALA A N 1
ATOM 560 C CA . ALA A 1 73 ? -6.268 0.286 -19.838 1.00 96.25 73 ALA A CA 1
ATOM 561 C C . ALA A 1 73 ? -6.444 1.758 -20.255 1.00 96.25 73 ALA A C 1
ATOM 563 O O . ALA A 1 73 ? -7.419 2.065 -20.939 1.00 96.25 73 ALA A O 1
ATOM 564 N N . ARG A 1 74 ? -5.545 2.676 -19.864 1.00 97.44 74 ARG A N 1
ATOM 565 C CA . ARG A 1 74 ? -5.607 4.069 -20.339 1.00 97.44 74 ARG A CA 1
ATOM 566 C C . ARG A 1 74 ? -5.161 4.222 -21.792 1.00 97.44 74 ARG A C 1
ATOM 568 O O . ARG A 1 74 ? -5.502 5.226 -22.407 1.00 97.44 74 ARG A O 1
ATOM 575 N N . GLY A 1 75 ? -4.425 3.248 -22.337 1.00 98.00 75 GLY A N 1
ATOM 576 C CA . GLY A 1 75 ? -3.907 3.303 -23.706 1.00 98.00 75 GLY A CA 1
ATOM 577 C C . GLY A 1 75 ? -2.893 4.427 -23.933 1.00 98.00 75 GLY A C 1
ATOM 578 O O . GLY A 1 75 ? -2.700 4.849 -25.069 1.00 98.00 75 GLY A O 1
ATOM 579 N N . ASP A 1 76 ? -2.278 4.932 -22.859 1.00 98.38 76 ASP A N 1
ATOM 580 C CA . ASP A 1 76 ? -1.347 6.065 -22.868 1.00 98.38 76 ASP A CA 1
ATOM 581 C C . ASP A 1 76 ? 0.106 5.661 -22.560 1.00 98.38 76 ASP A C 1
ATOM 583 O O . ASP A 1 76 ? 0.956 6.520 -22.326 1.00 98.38 76 ASP A O 1
ATOM 587 N N . THR A 1 77 ? 0.401 4.358 -22.571 1.00 97.75 77 THR A N 1
ATOM 588 C CA . THR A 1 77 ? 1.725 3.793 -22.283 1.00 97.75 77 THR A CA 1
ATOM 589 C C . THR A 1 77 ? 2.127 2.731 -23.299 1.00 97.75 77 THR A C 1
ATOM 591 O O . THR A 1 77 ? 1.275 2.015 -23.820 1.00 97.75 77 THR A O 1
ATOM 594 N N . GLU A 1 78 ? 3.433 2.573 -23.496 1.00 96.94 78 GLU A N 1
ATOM 595 C CA . GLU A 1 78 ? 4.054 1.505 -24.283 1.00 96.94 78 GLU A CA 1
ATOM 596 C C . GLU A 1 78 ? 5.028 0.690 -23.418 1.00 96.94 78 GLU A C 1
ATOM 598 O O . GLU A 1 78 ? 5.578 1.199 -22.437 1.00 96.94 78 GLU A O 1
ATOM 603 N N . GLU A 1 79 ? 5.235 -0.581 -23.764 1.00 96.19 79 GLU A N 1
ATOM 604 C CA . GLU A 1 79 ? 6.244 -1.411 -23.105 1.00 96.19 79 GLU A CA 1
ATOM 605 C C . GLU A 1 79 ? 7.652 -1.040 -23.580 1.00 96.19 79 GLU A C 1
ATOM 607 O O . GLU A 1 79 ? 7.904 -0.819 -24.764 1.00 96.19 79 GLU A O 1
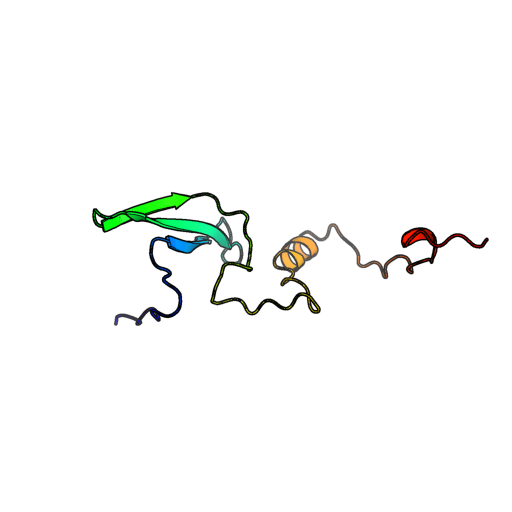ATOM 612 N N . TYR A 1 80 ? 8.596 -1.025 -22.644 1.00 95.62 80 TYR A N 1
ATOM 613 C CA . TYR A 1 80 ? 10.000 -0.741 -22.902 1.00 95.62 80 TYR A CA 1
ATOM 614 C C . TYR A 1 80 ? 10.861 -1.768 -22.170 1.00 95.62 80 TYR A C 1
ATOM 616 O O . TYR A 1 80 ? 10.669 -2.003 -20.980 1.00 95.62 80 TYR A O 1
ATOM 624 N N . ALA A 1 81 ? 11.843 -2.351 -22.864 1.00 95.12 81 ALA A N 1
ATOM 625 C CA . ALA A 1 81 ? 12.681 -3.432 -22.331 1.00 95.12 81 ALA A CA 1
ATOM 626 C C . ALA A 1 81 ? 13.516 -3.040 -21.090 1.00 95.12 81 ALA A C 1
ATOM 628 O O . ALA A 1 81 ? 14.032 -3.911 -20.395 1.00 95.12 81 ALA A O 1
ATOM 629 N N . GLY A 1 82 ? 13.643 -1.742 -20.798 1.00 94.31 82 GLY A N 1
ATOM 630 C CA . GLY A 1 82 ? 14.463 -1.228 -19.704 1.00 94.31 82 GLY A CA 1
ATOM 631 C C . GLY A 1 82 ? 15.918 -0.994 -20.119 1.00 94.31 82 GLY A C 1
ATOM 632 O O . GLY A 1 82 ? 16.449 -1.627 -21.030 1.00 94.31 82 GLY A O 1
ATOM 633 N N . ARG A 1 83 ? 16.586 -0.043 -19.450 1.00 96.06 83 ARG A N 1
ATOM 634 C CA . ARG A 1 83 ? 18.035 0.170 -19.613 1.00 96.06 83 ARG A CA 1
ATOM 635 C C . ARG A 1 83 ? 18.781 -0.964 -18.887 1.00 96.06 83 ARG A C 1
ATOM 637 O O . ARG A 1 83 ? 18.431 -1.240 -17.740 1.00 96.06 83 ARG A O 1
ATOM 644 N N . PRO A 1 84 ? 19.822 -1.572 -19.485 1.00 95.38 84 PRO A N 1
ATOM 645 C CA . PRO A 1 84 ? 20.646 -2.549 -18.778 1.00 95.38 84 PRO A CA 1
ATOM 646 C C . PRO A 1 84 ? 21.367 -1.909 -17.584 1.00 95.38 84 PRO A C 1
ATOM 648 O O . PRO A 1 84 ? 21.853 -0.779 -17.685 1.00 95.38 84 PRO A O 1
ATOM 651 N N . VAL A 1 85 ? 21.463 -2.652 -16.477 1.00 94.12 85 VAL A N 1
ATOM 652 C CA . VAL A 1 85 ? 22.234 -2.249 -15.290 1.00 94.12 85 VAL A CA 1
ATOM 653 C C . VAL A 1 85 ? 23.703 -2.089 -15.676 1.00 94.12 85 VAL A C 1
ATOM 655 O O . VAL A 1 85 ? 24.267 -2.956 -16.349 1.00 94.12 85 VAL A O 1
ATOM 658 N N . ARG A 1 86 ? 24.330 -0.988 -15.263 1.00 93.81 86 ARG A N 1
ATOM 659 C CA . ARG A 1 86 ? 25.768 -0.760 -15.431 1.00 93.81 86 ARG A CA 1
ATOM 660 C C . ARG A 1 86 ? 26.472 -0.730 -14.071 1.00 93.81 86 ARG A C 1
ATOM 662 O O . ARG A 1 86 ? 25.852 -0.319 -13.096 1.00 93.81 86 ARG A O 1
ATOM 669 N N . PRO A 1 87 ? 27.773 -1.064 -13.989 1.00 92.44 87 PRO A N 1
ATOM 670 C CA . PRO A 1 87 ? 28.512 -1.033 -12.722 1.00 92.44 87 PRO A CA 1
ATOM 671 C C . PRO A 1 87 ? 28.471 0.319 -11.995 1.00 92.44 87 PRO A C 1
ATOM 673 O O . PRO A 1 87 ? 28.517 0.366 -10.767 1.00 92.44 87 PRO A O 1
ATOM 676 N N . GLU A 1 88 ? 28.358 1.425 -12.739 1.00 93.31 88 GLU A N 1
ATOM 677 C CA . GLU A 1 88 ? 28.290 2.760 -12.140 1.00 93.31 88 GLU A CA 1
ATOM 678 C C . GLU A 1 88 ? 26.962 3.022 -11.417 1.00 93.31 88 GLU A C 1
ATOM 680 O O . GLU A 1 88 ? 26.918 3.909 -10.565 1.00 93.31 88 GLU A O 1
ATOM 685 N N . ASP A 1 89 ? 25.908 2.254 -11.721 1.00 92.69 89 ASP A N 1
ATOM 686 C CA . ASP A 1 89 ? 24.617 2.342 -11.031 1.00 92.69 89 ASP A CA 1
ATOM 687 C C . ASP A 1 89 ? 24.743 1.855 -9.566 1.00 92.69 89 ASP A C 1
ATOM 689 O O . ASP A 1 89 ? 24.054 2.373 -8.689 1.00 92.69 89 ASP A O 1
ATOM 693 N N . ASP A 1 90 ? 25.701 0.956 -9.287 1.00 94.06 90 ASP A N 1
ATOM 694 C CA . ASP A 1 90 ? 26.021 0.416 -7.953 1.00 94.06 90 ASP A CA 1
ATOM 695 C C . ASP A 1 90 ? 27.280 1.059 -7.323 1.00 94.06 90 ASP A C 1
ATOM 697 O O . ASP A 1 90 ? 27.818 0.584 -6.322 1.00 94.06 90 ASP A O 1
ATOM 701 N N . GLY A 1 91 ? 27.780 2.156 -7.904 1.00 89.56 91 GLY A N 1
ATOM 702 C CA . GLY A 1 91 ? 28.901 2.932 -7.359 1.00 89.56 91 GLY A CA 1
ATOM 703 C C . GLY A 1 91 ? 30.298 2.340 -7.584 1.00 89.56 91 GLY A C 1
ATOM 704 O O . GLY A 1 91 ? 31.276 2.887 -7.064 1.00 89.56 91 GLY A O 1
ATOM 705 N N . ILE A 1 92 ? 30.431 1.273 -8.377 1.00 87.75 92 ILE A N 1
ATOM 706 C CA . ILE A 1 92 ? 31.734 0.702 -8.734 1.00 87.75 92 ILE A CA 1
ATOM 707 C C . ILE A 1 92 ? 32.401 1.618 -9.763 1.00 87.75 92 ILE A C 1
ATOM 709 O O . ILE A 1 92 ? 31.911 1.797 -10.877 1.00 87.75 92 ILE A O 1
ATOM 713 N N . LYS A 1 93 ? 33.542 2.202 -9.390 1.00 81.12 93 LYS A N 1
ATOM 714 C CA . LYS A 1 93 ? 34.415 2.939 -10.309 1.00 81.12 93 LYS A CA 1
ATOM 715 C C . LYS A 1 93 ? 35.598 2.055 -10.672 1.00 81.12 93 LYS A C 1
ATOM 717 O O . LYS A 1 93 ? 36.187 1.435 -9.792 1.00 81.12 93 LYS A O 1
ATOM 722 N N . HIS A 1 94 ? 35.960 2.027 -11.950 1.00 64.56 94 HIS A N 1
ATOM 723 C CA . HIS A 1 94 ? 37.230 1.459 -12.387 1.00 64.56 94 HIS A CA 1
ATOM 724 C C . HIS A 1 94 ? 38.369 2.329 -11.831 1.00 64.56 94 HIS A C 1
ATOM 726 O O . HIS A 1 94 ? 38.655 3.394 -12.378 1.00 64.56 94 HIS A O 1
ATOM 732 N N . THR A 1 95 ? 38.942 1.922 -10.699 1.00 57.72 95 THR A N 1
ATOM 733 C CA . THR A 1 95 ? 40.267 2.363 -10.234 1.00 57.72 95 THR A CA 1
ATOM 734 C C . THR A 1 95 ? 41.334 1.425 -10.751 1.00 57.72 95 THR A C 1
ATOM 736 O O . THR A 1 95 ? 41.087 0.199 -10.670 1.00 57.72 95 THR A O 1
#

Radius of gyration: 20.12 Å; chains: 1; bounding box: 68×24×48 Å

Secondary structure (DSSP, 8-state):
------GGG--SSEEEEEEE-SSTT-EEEEEEEEPTTS-EEEEE---GGGG-TTS---TTT----TTHHHHHTTT-------PPP-GGGGT----

pLDDT: mean 88.75, std 17.22, range [29.77, 98.38]

Sequence (95 aa):
GAGEATEAGKSIGWHKAYIEGSRPDLRVPVRQVHLTNGQSVTLYDTSGPYTDPLVDTDVRRGLAPLRENWIIARGDTEEYAGRPVRPEDDGIKHT

Foldseek 3Di:
DDDDDDPVADDPQWGWAFDCDPDNLDTQIWIWGADPVRDTDTHHDPPPCPRGPVDDDDPVVHDDPSCPCVVVVVVPDDDDPDDDDDPVVVPDDDD